Protein AF-A0A2V2MYW8-F1 (afdb_monomer_lite)

Structure (mmCIF, N/CA/C/O backbone):
data_AF-A0A2V2MYW8-F1
#
_entry.id   AF-A0A2V2MYW8-F1
#
loop_
_atom_site.group_PDB
_atom_site.id
_atom_site.type_symbol
_atom_site.label_atom_id
_atom_site.label_alt_id
_atom_site.label_comp_id
_atom_site.label_asym_id
_atom_site.label_entity_id
_atom_site.label_seq_id
_atom_site.pdbx_P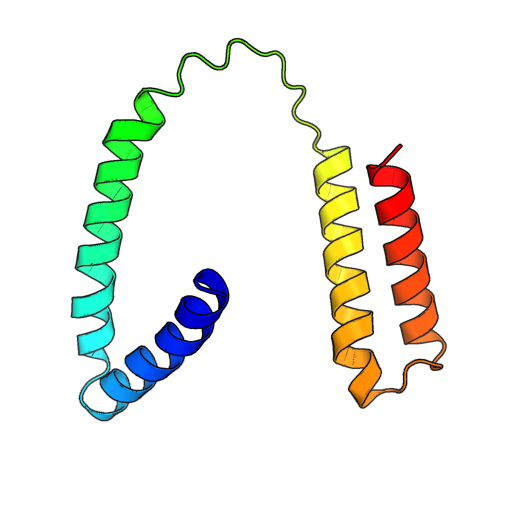DB_ins_code
_atom_site.Cartn_x
_atom_site.Cartn_y
_atom_site.Cartn_z
_atom_site.occupancy
_atom_site.B_iso_or_equiv
_atom_site.auth_seq_id
_atom_site.auth_comp_id
_atom_site.auth_asym_id
_atom_site.auth_atom_id
_atom_site.pdbx_PDB_model_num
ATOM 1 N N . MET A 1 1 ? -0.379 -17.561 0.140 1.00 52.47 1 MET A N 1
ATOM 2 C CA . MET A 1 1 ? 0.008 -17.917 -1.247 1.00 52.47 1 MET A CA 1
ATOM 3 C C . MET A 1 1 ? -1.030 -17.473 -2.286 1.00 52.47 1 MET A C 1
ATOM 5 O O . MET A 1 1 ? -0.636 -16.866 -3.269 1.00 52.47 1 MET A O 1
ATOM 9 N N . ILE A 1 2 ? -2.339 -17.670 -2.054 1.00 54.28 2 ILE A N 1
ATOM 10 C CA . ILE A 1 2 ? -3.408 -17.348 -3.029 1.00 54.28 2 ILE A CA 1
ATOM 11 C C . ILE A 1 2 ? -3.515 -15.840 -3.364 1.00 54.28 2 ILE A C 1
ATOM 13 O O . ILE A 1 2 ? -3.635 -15.495 -4.532 1.00 54.28 2 ILE A O 1
ATOM 17 N N . MET A 1 3 ? -3.385 -14.928 -2.389 1.00 52.38 3 MET A N 1
ATOM 18 C CA . MET A 1 3 ? -3.478 -13.474 -2.653 1.00 52.38 3 MET A CA 1
ATOM 19 C C . MET A 1 3 ? -2.306 -12.902 -3.473 1.00 52.38 3 MET A C 1
ATOM 21 O O . MET A 1 3 ? -2.498 -11.964 -4.241 1.00 52.38 3 MET A O 1
ATOM 25 N N . ALA A 1 4 ? -1.105 -13.478 -3.349 1.00 56.50 4 ALA A N 1
ATOM 26 C CA . ALA A 1 4 ? 0.061 -13.044 -4.124 1.00 56.50 4 ALA A CA 1
ATOM 27 C C . ALA A 1 4 ? -0.067 -13.427 -5.608 1.00 56.50 4 ALA A C 1
ATOM 29 O O . ALA A 1 4 ? 0.340 -12.664 -6.481 1.00 56.50 4 ALA A O 1
ATOM 30 N N . GLY A 1 5 ? -0.693 -14.576 -5.897 1.00 59.56 5 GLY A N 1
ATOM 31 C CA . GLY A 1 5 ? -0.961 -15.016 -7.267 1.00 59.56 5 GLY A CA 1
ATOM 32 C C . GLY A 1 5 ? -1.833 -14.022 -8.034 1.00 59.56 5 GLY A C 1
ATOM 33 O O . GLY A 1 5 ? -1.510 -13.672 -9.164 1.00 59.56 5 GLY A O 1
ATOM 34 N N . THR A 1 6 ? -2.883 -13.489 -7.404 1.00 68.06 6 THR A N 1
ATOM 35 C CA . THR A 1 6 ? -3.777 -12.500 -8.029 1.00 68.06 6 THR A CA 1
ATOM 36 C C . THR A 1 6 ? -3.055 -11.197 -8.390 1.00 68.06 6 THR A C 1
ATOM 38 O O . THR A 1 6 ? -3.300 -10.642 -9.460 1.00 68.06 6 THR A O 1
ATOM 41 N N . PHE A 1 7 ? -2.127 -10.737 -7.541 1.00 70.50 7 PHE A N 1
ATOM 42 C CA . PHE A 1 7 ? -1.333 -9.523 -7.781 1.00 70.50 7 PHE A CA 1
ATOM 43 C C . PHE A 1 7 ? -0.397 -9.640 -8.989 1.00 70.50 7 PHE A C 1
ATOM 45 O O . PHE A 1 7 ? -0.172 -8.655 -9.685 1.00 70.50 7 PHE A O 1
ATOM 52 N N . VAL A 1 8 ? 0.125 -10.839 -9.255 1.00 77.62 8 VAL A N 1
ATOM 53 C CA . VAL A 1 8 ? 1.008 -11.101 -10.402 1.00 77.62 8 VAL A CA 1
ATOM 54 C C . VAL A 1 8 ? 0.200 -11.394 -11.670 1.00 77.62 8 VAL A C 1
ATOM 56 O O . VAL A 1 8 ? 0.565 -10.951 -12.756 1.00 77.62 8 VAL A O 1
ATOM 59 N N . LEU A 1 9 ? -0.931 -12.094 -11.545 1.00 79.12 9 LEU A N 1
ATOM 60 C CA . LEU A 1 9 ? -1.778 -12.467 -12.681 1.00 79.12 9 LEU A CA 1
ATOM 61 C C . LEU A 1 9 ? -2.462 -11.264 -13.340 1.00 79.12 9 LEU A C 1
ATOM 63 O O . LEU A 1 9 ? -2.584 -11.241 -14.563 1.00 79.12 9 LEU A O 1
ATOM 67 N N . GLY A 1 10 ? -2.877 -10.259 -12.563 1.00 80.38 10 GLY A N 1
ATOM 68 C CA . GLY A 1 10 ? -3.554 -9.067 -13.087 1.00 80.38 10 GLY A CA 1
ATOM 69 C C . GLY A 1 10 ? -2.753 -8.338 -14.179 1.00 80.38 10 GLY A C 1
ATOM 70 O O . GLY A 1 10 ? -3.251 -8.214 -15.299 1.00 80.38 10 GLY A O 1
ATOM 71 N N . PRO A 1 11 ? -1.507 -7.902 -13.905 1.00 83.31 11 PRO A N 1
ATOM 72 C CA . PRO A 1 11 ? -0.654 -7.245 -14.896 1.00 83.31 11 PRO A CA 1
ATOM 73 C C . PRO A 1 11 ? -0.312 -8.124 -16.102 1.00 83.31 11 PRO A C 1
ATOM 75 O O . PRO A 1 11 ? -0.267 -7.619 -17.219 1.00 83.31 11 PRO A O 1
ATOM 78 N N . ILE A 1 12 ? -0.107 -9.431 -15.904 1.00 86.06 12 ILE A N 1
ATOM 79 C CA . ILE A 1 12 ? 0.214 -10.359 -17.001 1.00 86.06 12 ILE A CA 1
ATOM 80 C C . ILE A 1 12 ? -0.971 -10.478 -17.965 1.00 86.06 12 ILE A C 1
ATOM 82 O O . ILE A 1 12 ? -0.806 -10.324 -19.175 1.00 86.06 12 ILE A O 1
ATOM 86 N N . ILE A 1 13 ? -2.175 -10.701 -17.431 1.00 84.81 13 ILE A N 1
ATOM 87 C CA . ILE A 1 13 ? -3.401 -10.824 -18.229 1.00 84.81 13 ILE A CA 1
ATOM 88 C C . ILE A 1 13 ? -3.730 -9.488 -18.906 1.00 84.81 13 ILE A C 1
ATOM 90 O O . ILE A 1 13 ? -3.977 -9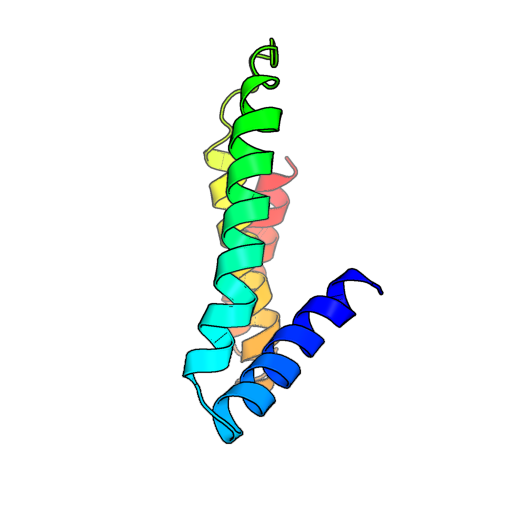.455 -20.111 1.00 84.81 13 ILE A O 1
ATOM 94 N N . GLY A 1 14 ? -3.674 -8.377 -18.164 1.00 82.81 14 GLY A N 1
ATOM 95 C CA . GLY A 1 14 ? -3.940 -7.041 -18.703 1.00 82.81 14 GLY A CA 1
ATOM 96 C C . GLY A 1 14 ? -2.920 -6.593 -19.754 1.00 82.81 14 GLY A C 1
ATOM 97 O O . GLY A 1 14 ? -3.287 -5.943 -20.736 1.00 82.81 14 GLY A O 1
ATOM 98 N N . GLY A 1 15 ? -1.650 -6.968 -19.583 1.00 85.19 15 GLY A N 1
ATOM 99 C CA . GLY A 1 15 ? -0.585 -6.725 -20.553 1.00 85.19 15 GLY A CA 1
ATOM 100 C C . GLY A 1 15 ? -0.804 -7.510 -21.845 1.00 85.19 15 GLY A C 1
ATOM 101 O O . GLY A 1 15 ? -0.765 -6.926 -22.925 1.00 85.19 15 GLY A O 1
ATOM 102 N N . PHE A 1 16 ? -1.130 -8.802 -21.740 1.00 86.56 16 PHE A N 1
ATOM 103 C CA . PHE A 1 16 ? -1.442 -9.642 -22.900 1.00 86.56 16 PHE A CA 1
ATOM 104 C C . PHE A 1 16 ? -2.658 -9.131 -23.690 1.00 86.56 16 PHE A C 1
ATOM 106 O O . PHE A 1 16 ? -2.602 -9.031 -24.912 1.00 86.56 16 PHE A O 1
ATOM 113 N N . LEU A 1 17 ? -3.736 -8.744 -23.001 1.00 85.69 17 LEU A N 1
ATOM 114 C CA . LEU A 1 17 ? -4.941 -8.192 -23.632 1.00 85.69 17 LEU A CA 1
ATOM 115 C C . LEU A 1 17 ? -4.653 -6.891 -24.392 1.00 85.69 17 LEU A C 1
ATOM 117 O O . LEU A 1 17 ? -5.185 -6.692 -25.480 1.00 85.69 17 LEU A O 1
ATOM 121 N N . THR A 1 18 ? -3.766 -6.044 -23.863 1.00 89.62 18 THR A N 1
ATOM 122 C CA . THR A 1 18 ? -3.374 -4.777 -24.502 1.00 89.62 18 THR A CA 1
ATOM 123 C C . THR A 1 18 ? -2.604 -4.986 -25.808 1.00 89.62 18 THR A C 1
ATOM 125 O O . THR A 1 18 ? -2.725 -4.161 -26.711 1.00 89.62 18 THR A O 1
ATOM 128 N N . LEU A 1 19 ? -1.852 -6.088 -25.940 1.00 89.50 19 LEU A N 1
ATOM 129 C CA . LEU A 1 19 ? -1.152 -6.437 -27.185 1.00 89.50 19 LEU A CA 1
ATOM 130 C C . LEU A 1 19 ? -2.116 -6.805 -28.321 1.00 89.50 19 LEU A C 1
ATOM 132 O O . LEU A 1 19 ? -1.763 -6.648 -29.486 1.00 89.50 19 LEU A O 1
ATOM 136 N N . VAL A 1 20 ? -3.309 -7.303 -27.984 1.00 88.56 20 VAL A N 1
ATOM 137 C CA . VAL A 1 20 ? -4.352 -7.648 -28.959 1.00 88.56 20 VAL A CA 1
ATOM 138 C C . VAL A 1 20 ? -5.227 -6.429 -29.243 1.00 88.56 20 VAL A C 1
ATOM 140 O O . VAL A 1 20 ? -5.298 -5.969 -30.377 1.00 88.56 20 VAL A O 1
ATOM 143 N N . ASP A 1 21 ? -5.879 -5.896 -28.210 1.00 87.31 21 ASP A N 1
ATOM 144 C CA . ASP A 1 21 ? -6.646 -4.651 -28.254 1.00 87.31 21 ASP A CA 1
ATOM 145 C C . ASP A 1 21 ? -6.873 -4.165 -26.814 1.00 87.31 21 ASP A C 1
ATOM 147 O O . ASP A 1 21 ? -7.500 -4.841 -25.993 1.00 87.31 21 ASP A O 1
ATOM 151 N N . TRP A 1 22 ? -6.404 -2.957 -26.501 1.00 88.19 22 TRP A N 1
ATOM 152 C CA . TRP A 1 22 ? -6.550 -2.340 -25.179 1.00 88.19 22 TRP A CA 1
ATOM 153 C C . TRP A 1 22 ? -8.010 -2.239 -24.709 1.00 88.19 22 TRP A C 1
ATOM 155 O O . TRP A 1 22 ? -8.273 -2.227 -23.503 1.00 88.19 22 TRP A O 1
ATOM 165 N N . ARG A 1 23 ? -8.981 -2.211 -25.633 1.00 90.88 23 ARG A N 1
ATOM 166 C CA . ARG A 1 23 ? -10.416 -2.185 -25.309 1.00 90.88 23 ARG A CA 1
ATOM 167 C C . ARG A 1 23 ? -10.870 -3.442 -24.569 1.00 90.88 23 ARG A C 1
ATOM 169 O O . ARG A 1 23 ? -11.802 -3.367 -23.767 1.00 90.88 23 ARG A O 1
ATOM 176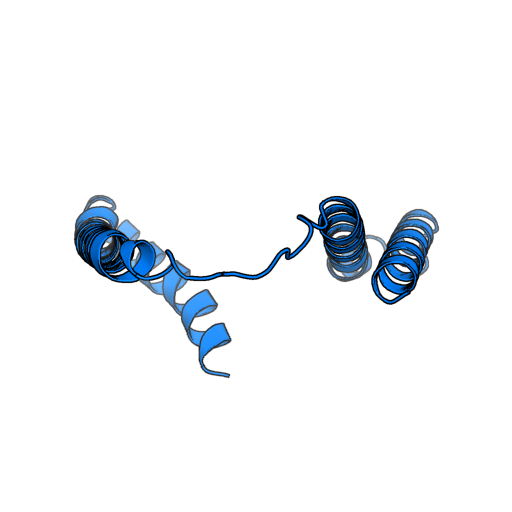 N N . LEU A 1 24 ? -10.202 -4.579 -24.771 1.00 89.50 24 LEU A N 1
ATOM 177 C CA . LEU A 1 24 ? -10.532 -5.842 -24.104 1.00 89.50 24 LEU A CA 1
ATOM 178 C C . LEU A 1 24 ? -10.359 -5.762 -22.583 1.00 89.50 24 LEU A C 1
ATOM 180 O O . LEU A 1 24 ? -11.108 -6.410 -21.850 1.00 89.50 24 LEU A O 1
ATOM 184 N N . ASN A 1 25 ? -9.468 -4.894 -22.088 1.00 87.62 25 ASN A N 1
ATOM 185 C CA . ASN A 1 25 ? -9.358 -4.642 -20.651 1.00 87.62 25 ASN A CA 1
ATOM 186 C C . ASN A 1 25 ? -10.649 -4.062 -20.067 1.00 87.62 25 ASN A C 1
ATOM 188 O O . ASN A 1 25 ? -10.989 -4.386 -18.929 1.00 87.62 25 ASN A O 1
ATOM 192 N N . PHE A 1 26 ? -11.394 -3.246 -20.817 1.00 87.69 26 PHE A N 1
ATOM 193 C CA . PHE A 1 26 ? -12.684 -2.732 -20.356 1.00 87.69 26 PHE A CA 1
ATOM 194 C C . PHE A 1 26 ? -13.741 -3.830 -20.344 1.00 87.69 26 PHE A C 1
ATOM 196 O O . PHE A 1 26 ? -14.463 -3.959 -19.360 1.00 87.69 26 PHE A O 1
ATOM 203 N N . PHE A 1 27 ? -13.789 -4.674 -21.375 1.00 89.94 27 PHE A N 1
ATOM 204 C CA . PHE A 1 27 ? -14.718 -5.806 -21.403 1.00 89.94 27 PHE A CA 1
ATOM 205 C C . PHE A 1 27 ? -14.469 -6.813 -20.276 1.00 89.94 27 PHE A C 1
ATOM 207 O O . PHE A 1 27 ? -15.420 -7.431 -19.810 1.00 89.94 27 PHE A O 1
ATOM 214 N N . LEU A 1 28 ? -13.230 -6.942 -19.797 1.00 87.50 28 LEU A N 1
ATOM 215 C CA . LEU A 1 28 ? -12.911 -7.763 -18.631 1.00 87.50 28 LEU A CA 1
ATOM 216 C C . LEU A 1 28 ? -13.251 -7.056 -17.307 1.00 87.50 28 LEU A C 1
ATOM 218 O O . LEU A 1 28 ? -13.929 -7.628 -16.456 1.00 87.50 28 LEU A O 1
ATOM 222 N N . ASN A 1 29 ? -12.794 -5.814 -17.118 1.00 89.56 29 ASN A N 1
ATOM 223 C CA . ASN A 1 29 ? -12.913 -5.118 -15.833 1.00 89.56 29 ASN A CA 1
ATOM 224 C C . ASN A 1 29 ? -14.325 -4.589 -15.554 1.00 89.56 29 ASN A C 1
ATOM 226 O O . ASN A 1 29 ? -14.756 -4.599 -14.403 1.00 89.56 29 ASN A O 1
ATOM 230 N N . VAL A 1 30 ? -15.062 -4.137 -16.574 1.00 93.31 30 VAL A N 1
ATOM 231 C CA . VAL A 1 30 ? -16.389 -3.524 -16.389 1.00 93.31 30 VAL A CA 1
ATOM 232 C C . VAL A 1 30 ? -17.401 -4.513 -15.793 1.00 93.31 30 VAL A C 1
ATOM 234 O O . VAL A 1 30 ? -18.017 -4.160 -14.787 1.00 93.31 30 VAL A O 1
ATOM 237 N N . PRO A 1 31 ? -17.561 -5.754 -16.296 1.00 92.81 31 PRO A N 1
ATOM 238 C CA . PRO A 1 31 ? -18.461 -6.730 -15.678 1.00 92.81 31 PRO A CA 1
ATOM 239 C C . PRO A 1 31 ? -18.078 -7.060 -14.233 1.00 92.81 31 PRO A C 1
ATOM 241 O O . PRO A 1 31 ? -18.947 -7.121 -13.365 1.00 92.81 31 PRO A O 1
ATOM 244 N N . ILE A 1 32 ? -16.779 -7.217 -13.956 1.00 90.81 32 ILE A N 1
ATOM 245 C CA . ILE A 1 32 ? -16.268 -7.480 -12.603 1.00 90.81 32 ILE A CA 1
ATOM 246 C C . ILE A 1 32 ? -16.608 -6.307 -11.675 1.00 90.81 32 ILE A C 1
ATOM 248 O O . ILE A 1 32 ? -17.124 -6.517 -10.576 1.00 90.81 32 ILE A O 1
ATOM 252 N N . GLY A 1 33 ? -16.391 -5.073 -12.137 1.00 90.00 33 GLY A N 1
ATOM 253 C CA . GLY A 1 33 ? -16.732 -3.853 -11.411 1.00 90.00 33 GLY A CA 1
ATOM 254 C C . GLY A 1 33 ? -18.229 -3.729 -11.130 1.00 90.00 33 GLY A C 1
ATOM 255 O O . GLY A 1 33 ? -18.612 -3.380 -10.016 1.00 90.00 33 GLY A O 1
ATOM 256 N N . ILE A 1 34 ? -19.086 -4.083 -12.094 1.00 95.44 34 ILE A N 1
ATOM 257 C CA . ILE A 1 34 ? -20.547 -4.087 -11.918 1.00 95.44 34 ILE A CA 1
ATOM 258 C C . ILE A 1 34 ? -20.966 -5.115 -10.863 1.00 95.44 34 ILE A C 1
ATOM 260 O O . ILE A 1 34 ? -21.757 -4.790 -9.978 1.00 95.44 34 ILE A O 1
ATOM 264 N N . ILE A 1 35 ? -20.426 -6.337 -10.916 1.00 94.31 35 ILE A N 1
ATOM 265 C CA . ILE A 1 35 ? -20.724 -7.382 -9.925 1.00 94.31 35 ILE A CA 1
ATOM 266 C C . ILE A 1 35 ? -20.280 -6.927 -8.531 1.00 94.31 35 ILE A C 1
ATOM 268 O O . ILE A 1 35 ? -21.060 -7.023 -7.582 1.00 94.31 35 ILE A O 1
ATOM 272 N N . ALA A 1 36 ? -19.067 -6.383 -8.408 1.00 90.50 36 ALA A N 1
ATOM 273 C CA . ALA A 1 36 ? -18.545 -5.868 -7.148 1.00 90.50 36 ALA A CA 1
ATOM 274 C C . ALA A 1 36 ? -19.398 -4.710 -6.604 1.00 90.50 36 ALA A C 1
ATOM 276 O O . ALA A 1 36 ? -19.742 -4.714 -5.424 1.00 90.50 36 ALA A O 1
ATOM 277 N N . ALA A 1 37 ? -19.806 -3.762 -7.454 1.00 91.62 37 ALA A N 1
ATOM 278 C CA . ALA A 1 37 ? -20.674 -2.649 -7.072 1.00 91.62 37 ALA A CA 1
ATOM 279 C C . ALA A 1 37 ? -22.070 -3.126 -6.641 1.00 91.62 37 ALA A C 1
ATOM 281 O O . ALA A 1 37 ? -22.605 -2.656 -5.637 1.00 91.62 37 ALA A O 1
ATOM 282 N N . TYR A 1 38 ? -22.646 -4.100 -7.350 1.00 93.44 38 TYR A N 1
ATOM 283 C CA . TYR A 1 38 ? -23.925 -4.705 -6.985 1.00 93.44 38 TYR A CA 1
ATOM 284 C C . TYR A 1 38 ? -23.841 -5.438 -5.640 1.00 93.44 38 TYR A C 1
ATOM 286 O O . TYR A 1 38 ? -24.702 -5.257 -4.775 1.00 93.44 38 TYR A O 1
ATOM 294 N N . MET A 1 39 ? -22.786 -6.231 -5.431 1.00 89.19 39 MET A N 1
ATOM 295 C CA . MET A 1 39 ? -22.528 -6.889 -4.152 1.00 89.19 39 MET A CA 1
ATOM 296 C C . MET A 1 39 ? -22.333 -5.858 -3.040 1.00 89.19 39 MET A C 1
ATOM 298 O O . MET A 1 39 ? -22.978 -5.962 -2.001 1.00 89.19 39 MET A O 1
ATOM 302 N N . ALA A 1 40 ? -21.522 -4.825 -3.264 1.00 88.06 40 ALA A N 1
ATOM 303 C CA . ALA A 1 40 ? -21.327 -3.745 -2.308 1.00 88.06 40 ALA A CA 1
ATOM 304 C C . ALA A 1 40 ? -22.667 -3.096 -1.933 1.00 88.06 40 ALA A C 1
ATOM 306 O O . ALA A 1 40 ? -23.006 -3.010 -0.756 1.00 88.06 40 ALA A O 1
ATOM 307 N N . TRP A 1 41 ? -23.494 -2.742 -2.916 1.00 88.44 41 TRP A N 1
ATOM 308 C CA . TRP A 1 41 ? -24.805 -2.145 -2.671 1.00 88.44 41 TRP A CA 1
ATOM 309 C C . TRP A 1 41 ? -25.758 -3.066 -1.889 1.00 88.44 41 TRP A C 1
ATOM 311 O O . TRP A 1 41 ? -26.482 -2.603 -1.001 1.00 88.44 41 TRP A O 1
ATOM 321 N N . LYS A 1 42 ? -25.735 -4.373 -2.176 1.00 86.44 42 LYS A N 1
ATOM 322 C CA . LYS A 1 42 ? -26.582 -5.380 -1.519 1.00 86.44 42 LYS A CA 1
ATOM 323 C C . LYS A 1 42 ? -26.121 -5.717 -0.099 1.00 86.44 42 LYS A C 1
ATOM 325 O O . LYS A 1 42 ? -26.958 -5.883 0.788 1.00 86.44 42 LYS A O 1
ATOM 330 N N . TYR A 1 43 ? -24.813 -5.847 0.113 1.00 81.44 43 TYR A N 1
ATOM 331 C CA . TYR A 1 43 ? -24.235 -6.353 1.358 1.00 81.44 43 TYR A CA 1
ATOM 332 C C . TYR A 1 43 ? -23.788 -5.236 2.309 1.00 81.44 43 TYR A C 1
ATOM 334 O O . TYR A 1 43 ? -24.041 -5.370 3.505 1.00 81.44 43 TYR A O 1
ATOM 342 N N . LEU A 1 44 ? -23.244 -4.103 1.833 1.00 73.19 44 LEU A N 1
ATOM 343 C CA . LEU A 1 44 ? -22.897 -2.989 2.735 1.00 73.19 44 LEU A CA 1
ATOM 344 C C . LEU A 1 44 ? -24.131 -2.370 3.400 1.00 73.19 44 LEU A C 1
ATOM 346 O O . LEU A 1 44 ? -24.040 -1.934 4.542 1.00 73.19 44 LEU A O 1
ATOM 350 N N . ARG A 1 45 ? -25.311 -2.383 2.759 1.00 63.69 45 ARG A N 1
ATOM 351 C CA . ARG A 1 45 ? -26.551 -1.900 3.405 1.00 63.69 45 ARG A CA 1
ATOM 352 C C . ARG A 1 45 ? -26.968 -2.728 4.627 1.00 63.69 45 ARG A C 1
ATOM 354 O O . ARG A 1 45 ? -27.739 -2.220 5.436 1.00 63.69 45 ARG A O 1
ATOM 361 N N . LYS A 1 46 ? -26.468 -3.963 4.785 1.00 60.19 46 LYS A N 1
ATOM 362 C CA . LYS A 1 46 ? -26.680 -4.785 5.992 1.00 60.19 46 LYS A CA 1
ATOM 363 C C . LYS A 1 46 ? -25.717 -4.446 7.133 1.00 60.19 46 LYS A C 1
ATOM 365 O O . LYS A 1 46 ? -25.973 -4.846 8.261 1.00 60.19 46 LYS A O 1
ATOM 370 N N . ILE A 1 47 ? -24.678 -3.649 6.886 1.00 59.72 47 ILE A N 1
ATOM 371 C CA . ILE A 1 47 ? -23.723 -3.161 7.896 1.00 59.72 47 ILE A CA 1
ATOM 372 C C . ILE A 1 47 ? -24.319 -1.938 8.627 1.00 59.72 47 ILE A C 1
ATOM 374 O O . ILE A 1 47 ? -23.654 -0.942 8.880 1.00 59.72 47 ILE A O 1
ATOM 378 N N . LYS A 1 48 ? -25.623 -1.969 8.929 1.00 54.59 48 LYS A N 1
ATOM 379 C CA . LYS A 1 48 ? -26.303 -0.915 9.701 1.00 54.59 48 LYS A CA 1
ATOM 380 C C . LYS A 1 48 ? -26.335 -1.225 11.205 1.00 54.59 48 LYS A C 1
ATOM 382 O O . LYS A 1 48 ? -26.859 -0.434 11.978 1.00 54.59 48 LYS A O 1
ATOM 387 N N . GLU A 1 49 ? -25.749 -2.352 11.612 1.00 53.53 49 GLU A N 1
ATOM 388 C CA . GLU A 1 49 ? -25.700 -2.825 13.001 1.00 53.53 49 GLU A CA 1
ATOM 389 C C . GLU A 1 49 ? -24.278 -2.931 13.565 1.00 53.53 49 GLU A C 1
ATOM 391 O O . GLU A 1 49 ? -24.042 -3.695 14.496 1.00 53.53 49 GLU A O 1
ATOM 396 N N . PHE A 1 50 ? -23.325 -2.116 13.100 1.00 53.97 50 PHE A N 1
ATOM 397 C CA . PHE A 1 50 ? -22.196 -1.786 13.978 1.00 53.97 50 PHE A CA 1
ATOM 398 C C . PHE A 1 50 ? -22.693 -0.802 15.045 1.00 53.97 50 PHE A C 1
ATOM 400 O O . PHE A 1 50 ? -22.454 0.401 14.996 1.00 53.97 50 PHE A O 1
ATOM 407 N N . LYS A 1 51 ? -23.450 -1.337 16.012 1.00 50.25 51 LYS A N 1
ATOM 408 C CA . LYS A 1 51 ? -23.597 -0.760 17.351 1.00 50.25 51 LYS A CA 1
ATOM 409 C C . LYS A 1 51 ? -22.287 -1.009 18.092 1.00 50.25 51 LYS A C 1
ATOM 411 O O . LYS A 1 51 ? -22.193 -1.873 18.954 1.00 50.25 51 LYS A O 1
ATOM 416 N N . GLY A 1 52 ? -21.264 -0.281 17.695 1.00 50.41 52 GLY A N 1
ATOM 417 C CA . GLY A 1 52 ? -20.043 -0.136 18.453 1.00 50.41 52 GLY A CA 1
ATOM 418 C C . GLY A 1 52 ? -19.664 1.317 18.319 1.00 50.41 52 GLY A C 1
ATOM 419 O O . GLY A 1 52 ? -19.536 1.813 17.202 1.00 50.41 52 GLY A O 1
ATOM 420 N N . GLU A 1 53 ? -19.504 2.007 19.438 1.00 53.22 53 GLU A N 1
ATOM 421 C CA . GLU A 1 53 ? -18.655 3.190 19.491 1.00 53.22 53 GLU A CA 1
ATOM 422 C C . GLU A 1 53 ? -17.212 2.735 19.206 1.00 53.22 53 GLU A C 1
ATOM 424 O O . GLU A 1 53 ? -16.349 2.775 20.075 1.00 53.22 53 GLU A O 1
ATOM 429 N N . GLU A 1 54 ? -16.935 2.225 18.003 1.00 57.75 54 GLU A N 1
ATOM 430 C CA . GLU A 1 54 ? -15.568 2.213 17.514 1.00 57.75 54 GLU A CA 1
ATOM 431 C C . GLU A 1 54 ? -15.251 3.674 17.244 1.00 57.75 54 GLU A C 1
ATOM 433 O O . GLU A 1 54 ? -15.675 4.264 16.244 1.00 57.75 54 GLU A O 1
ATOM 438 N N . SER A 1 55 ? -14.575 4.287 18.215 1.00 60.09 55 SER A N 1
ATOM 439 C CA . SER A 1 55 ? -13.936 5.573 18.029 1.00 60.09 55 SER A CA 1
ATOM 440 C C . SER A 1 55 ? -13.180 5.500 16.711 1.00 60.09 55 SER A C 1
ATOM 442 O O . SER A 1 55 ? -12.388 4.592 16.462 1.00 60.09 55 SER A O 1
ATOM 444 N N . PHE A 1 56 ? -13.495 6.419 15.803 1.00 63.44 56 PHE A N 1
ATOM 445 C CA . PHE A 1 56 ? -12.781 6.517 14.546 1.00 63.44 56 PHE A CA 1
ATOM 446 C C . PHE A 1 56 ? -11.327 6.871 14.880 1.00 63.44 56 PHE A C 1
ATOM 448 O O . PHE A 1 56 ? -11.000 8.043 15.060 1.00 63.44 56 PHE A O 1
ATOM 455 N N . ASP A 1 57 ? -10.472 5.855 15.017 1.00 75.88 57 ASP A N 1
ATOM 456 C CA . ASP A 1 57 ? -9.081 6.029 15.421 1.00 75.88 57 ASP A CA 1
ATOM 457 C C . ASP A 1 57 ? -8.270 6.559 14.237 1.00 75.88 57 ASP A C 1
ATOM 459 O O . ASP A 1 57 ? -7.609 5.842 13.482 1.00 75.88 57 ASP A O 1
ATOM 463 N N . MET A 1 58 ? -8.425 7.859 14.005 1.00 82.38 58 MET A N 1
ATOM 464 C CA . MET A 1 58 ? -7.724 8.577 12.954 1.00 82.38 58 MET A CA 1
ATOM 465 C C . MET A 1 58 ? -6.230 8.667 13.258 1.00 82.38 58 MET A C 1
ATOM 467 O O . MET A 1 58 ? -5.423 8.656 12.332 1.00 82.38 58 MET A O 1
ATOM 471 N N . VAL A 1 59 ? -5.872 8.711 14.543 1.00 86.00 59 VAL A N 1
ATOM 472 C CA . VAL A 1 59 ? -4.486 8.784 15.005 1.00 86.00 59 VAL A CA 1
ATOM 473 C C . VAL A 1 59 ? -3.782 7.471 14.679 1.00 86.00 59 VAL A C 1
ATOM 475 O O . VAL A 1 59 ? -2.806 7.488 13.931 1.00 86.00 59 VAL A O 1
ATOM 478 N N . GLY A 1 60 ? -4.335 6.330 15.094 1.00 85.38 60 GLY A N 1
ATOM 479 C CA . GLY A 1 60 ? -3.789 5.014 14.774 1.00 85.38 60 GLY A CA 1
ATOM 480 C C . GLY A 1 60 ? -3.663 4.769 13.267 1.00 85.38 60 GLY A C 1
ATOM 481 O O . GLY A 1 60 ? -2.623 4.304 12.803 1.00 85.38 60 GLY A O 1
ATOM 482 N N . LYS A 1 61 ? -4.654 5.184 12.462 1.00 87.25 61 LYS A N 1
ATOM 483 C CA . LYS A 1 61 ? -4.575 5.098 10.987 1.00 87.25 61 LYS A CA 1
ATOM 484 C C . LYS A 1 61 ? -3.407 5.896 10.410 1.00 87.25 61 LYS A C 1
ATOM 486 O O . LYS A 1 61 ? -2.731 5.406 9.507 1.00 87.25 61 LYS A O 1
ATOM 491 N N . ILE A 1 62 ? -3.175 7.111 10.908 1.00 90.50 62 ILE A N 1
ATOM 492 C CA . ILE A 1 62 ? -2.070 7.962 10.454 1.00 90.50 62 ILE A CA 1
ATOM 493 C C . ILE A 1 62 ? -0.728 7.356 10.872 1.00 90.50 62 ILE A C 1
ATOM 495 O O . ILE A 1 62 ? 0.162 7.246 10.030 1.00 90.50 62 ILE A O 1
ATOM 499 N N . LEU A 1 63 ? -0.583 6.909 12.125 1.00 89.69 63 LEU A N 1
ATOM 500 C CA . LEU A 1 63 ? 0.650 6.262 12.585 1.00 89.69 63 LEU A CA 1
ATOM 501 C C . LEU A 1 63 ? 0.956 4.994 11.784 1.00 89.69 63 LEU A C 1
ATOM 503 O O . LEU A 1 63 ? 2.094 4.799 11.356 1.00 89.69 63 LEU A O 1
ATOM 507 N N . PHE A 1 64 ? -0.060 4.171 11.519 1.00 90.12 64 PHE A N 1
ATOM 508 C CA . PHE A 1 64 ? 0.087 2.981 10.691 1.00 90.12 64 PHE A CA 1
ATOM 509 C C . PHE A 1 64 ? 0.486 3.333 9.253 1.00 90.12 64 PHE A C 1
ATOM 511 O O . PHE A 1 64 ? 1.398 2.718 8.704 1.00 90.12 64 PHE A O 1
ATOM 518 N N . ALA A 1 65 ? -0.142 4.346 8.647 1.00 91.44 65 ALA A N 1
ATOM 519 C CA . ALA A 1 65 ? 0.211 4.802 7.305 1.00 91.44 65 ALA A CA 1
ATOM 520 C C . ALA A 1 65 ? 1.667 5.292 7.235 1.00 91.44 65 ALA A C 1
ATOM 522 O O . ALA A 1 65 ? 2.398 4.911 6.320 1.00 91.44 65 ALA A O 1
ATOM 523 N N . ILE A 1 66 ? 2.112 6.080 8.220 1.00 92.12 66 ILE A N 1
ATOM 524 C CA . ILE A 1 66 ? 3.497 6.565 8.308 1.00 92.12 66 ILE A CA 1
ATOM 525 C C . ILE A 1 66 ? 4.466 5.389 8.465 1.00 92.12 66 ILE A C 1
ATOM 527 O O . ILE A 1 66 ? 5.446 5.308 7.720 1.00 92.12 66 ILE A O 1
ATOM 531 N N . ALA A 1 67 ? 4.184 4.457 9.380 1.00 90.88 67 ALA A N 1
ATOM 532 C CA . ALA A 1 67 ? 4.998 3.261 9.578 1.00 90.88 67 ALA A CA 1
ATOM 533 C C . ALA A 1 67 ? 5.105 2.425 8.295 1.00 90.88 67 ALA A C 1
ATOM 535 O O . ALA A 1 67 ? 6.196 2.022 7.895 1.00 90.88 67 ALA A O 1
ATOM 536 N N . PHE A 1 68 ? 3.981 2.212 7.611 1.00 92.88 68 PHE A N 1
ATOM 537 C CA . PHE A 1 68 ? 3.926 1.430 6.383 1.00 92.88 68 PHE A CA 1
ATOM 538 C C . PHE A 1 68 ? 4.741 2.065 5.249 1.00 92.88 68 PHE A C 1
ATOM 540 O O . PHE A 1 68 ? 5.538 1.379 4.604 1.00 92.88 68 PHE A O 1
ATOM 547 N N . ILE A 1 69 ? 4.587 3.374 5.023 1.00 92.38 69 ILE A N 1
ATOM 548 C CA . ILE A 1 69 ? 5.315 4.104 3.973 1.00 92.38 69 ILE A CA 1
ATOM 549 C C . ILE A 1 69 ? 6.820 4.060 4.241 1.00 92.38 69 ILE A C 1
ATOM 551 O O . ILE A 1 69 ? 7.599 3.692 3.365 1.00 92.38 69 ILE A O 1
ATOM 555 N N . THR A 1 70 ? 7.235 4.400 5.458 1.00 91.56 70 THR A N 1
ATOM 556 C CA . THR A 1 70 ? 8.655 4.495 5.817 1.00 91.56 70 THR A CA 1
ATOM 557 C C . THR A 1 70 ? 9.358 3.135 5.800 1.00 91.56 70 THR A C 1
ATOM 559 O O . THR A 1 70 ? 10.442 3.014 5.229 1.00 91.56 70 THR A O 1
ATOM 562 N N . LEU A 1 71 ? 8.726 2.073 6.307 1.00 90.38 71 LEU A N 1
ATOM 563 C CA . LEU A 1 71 ? 9.278 0.716 6.213 1.00 90.38 71 LEU A CA 1
ATOM 564 C C . LEU A 1 71 ? 9.334 0.208 4.765 1.00 90.38 71 LEU A C 1
ATOM 566 O O . LEU A 1 71 ? 10.300 -0.454 4.385 1.00 90.38 71 LEU A O 1
AT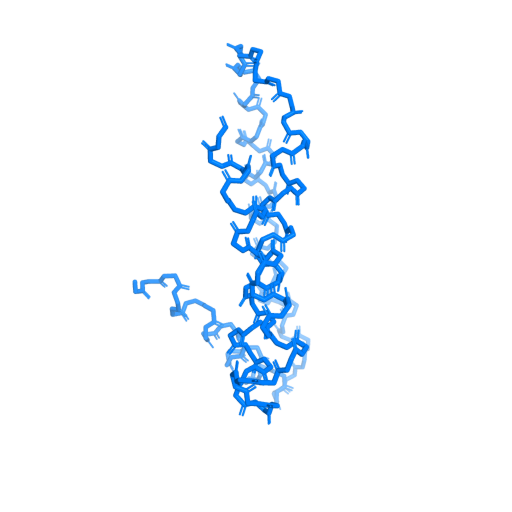OM 570 N N . THR A 1 72 ? 8.350 0.561 3.932 1.00 90.62 72 THR A N 1
ATOM 571 C CA . THR A 1 72 ? 8.375 0.236 2.496 1.00 90.62 72 THR A CA 1
ATOM 572 C C . THR A 1 72 ? 9.513 0.965 1.782 1.00 90.62 72 THR A C 1
ATOM 574 O O . THR A 1 72 ? 10.190 0.365 0.947 1.00 90.62 72 THR A O 1
ATOM 577 N N . ILE A 1 73 ? 9.778 2.230 2.121 1.00 89.38 73 ILE A N 1
ATOM 578 C CA . ILE A 1 73 ? 10.916 2.988 1.579 1.00 89.38 73 ILE A CA 1
ATOM 579 C C . ILE A 1 73 ? 12.236 2.356 2.024 1.00 89.38 73 ILE A C 1
ATOM 581 O O . ILE A 1 73 ? 13.096 2.126 1.180 1.00 89.38 73 ILE A O 1
ATOM 585 N N . TYR A 1 74 ? 12.383 1.995 3.302 1.00 90.06 74 TYR A N 1
ATOM 586 C CA . TYR A 1 74 ? 13.569 1.277 3.781 1.00 90.06 74 TYR A CA 1
ATOM 587 C C . TYR A 1 74 ? 13.800 -0.020 2.993 1.00 90.06 74 TYR A C 1
ATOM 589 O O . TYR A 1 74 ? 14.905 -0.271 2.516 1.00 90.06 74 TYR A O 1
ATOM 597 N N . GLY A 1 75 ? 12.743 -0.816 2.807 1.00 86.56 75 GLY A N 1
ATOM 598 C CA . GLY A 1 75 ? 12.808 -2.081 2.082 1.00 86.56 75 GLY A CA 1
ATOM 599 C C . GLY A 1 75 ? 13.060 -1.930 0.583 1.00 86.56 75 GLY A C 1
ATOM 600 O O . GLY A 1 75 ? 13.719 -2.780 0.008 1.00 86.56 75 GLY A O 1
ATOM 601 N N . SER A 1 76 ? 12.564 -0.874 -0.063 1.00 88.56 76 SER A N 1
ATOM 602 C CA . SER A 1 76 ? 12.709 -0.674 -1.514 1.00 88.56 76 SER A CA 1
ATOM 603 C C . SER A 1 76 ? 13.954 0.139 -1.877 1.00 88.56 76 SER A C 1
ATOM 605 O O . SER A 1 76 ? 14.794 -0.329 -2.645 1.00 88.56 76 SER A O 1
ATOM 607 N N . ALA A 1 77 ? 14.120 1.327 -1.292 1.00 86.25 77 ALA A N 1
ATOM 608 C CA . ALA A 1 77 ? 15.264 2.203 -1.533 1.00 86.25 77 ALA A CA 1
ATOM 609 C C . ALA A 1 77 ? 16.552 1.680 -0.878 1.00 86.25 77 ALA A C 1
ATOM 611 O O . ALA A 1 77 ? 17.640 1.987 -1.362 1.00 86.25 77 ALA A O 1
ATOM 612 N N . GLY A 1 78 ? 16.450 0.839 0.160 1.00 83.69 78 GLY A N 1
ATOM 613 C CA . GLY A 1 78 ? 17.589 0.154 0.782 1.00 83.69 78 GLY A CA 1
ATOM 614 C C . GLY A 1 78 ? 18.428 -0.668 -0.194 1.00 83.69 78 GLY A C 1
ATOM 615 O O . GLY A 1 78 ? 19.653 -0.695 -0.077 1.00 83.69 78 GLY A O 1
ATOM 616 N N . PHE A 1 79 ? 17.791 -1.262 -1.209 1.00 83.69 79 PHE A N 1
ATOM 617 C CA . PHE A 1 79 ? 18.488 -2.002 -2.264 1.00 83.69 79 PHE A CA 1
ATOM 618 C C . PHE A 1 79 ? 19.262 -1.105 -3.236 1.00 83.69 79 PHE A C 1
ATOM 620 O O . PHE A 1 79 ? 20.204 -1.578 -3.865 1.00 83.69 79 PHE A O 1
ATOM 627 N N . ILE A 1 80 ? 18.873 0.166 -3.372 1.00 84.44 80 ILE A N 1
ATOM 628 C CA . ILE A 1 80 ? 19.466 1.107 -4.331 1.00 84.44 80 ILE A CA 1
ATOM 629 C C . ILE A 1 80 ? 20.543 1.951 -3.644 1.00 84.44 80 ILE A C 1
ATOM 631 O O . ILE A 1 80 ? 21.682 1.989 -4.099 1.00 84.44 80 ILE A O 1
ATOM 635 N N . SER A 1 81 ? 20.193 2.604 -2.534 1.00 80.00 81 SER A N 1
ATOM 636 C CA . SER A 1 81 ? 21.066 3.563 -1.843 1.00 80.00 81 SER A CA 1
ATOM 637 C C . SER A 1 81 ? 21.850 2.943 -0.680 1.00 80.00 81 SER A C 1
ATOM 639 O O . SER A 1 81 ? 22.637 3.636 -0.041 1.00 80.00 81 SER A O 1
ATOM 641 N N . GLY A 1 82 ? 21.666 1.648 -0.401 1.00 82.75 82 GLY A N 1
ATOM 642 C CA . GLY A 1 82 ? 22.366 0.904 0.647 1.00 82.75 82 GLY A CA 1
ATOM 643 C C . GLY A 1 82 ? 21.736 1.062 2.033 1.00 82.75 82 GLY A C 1
ATOM 644 O O . GLY A 1 82 ? 21.510 2.167 2.516 1.00 82.75 82 GLY A O 1
ATOM 645 N N . PHE A 1 83 ? 21.504 -0.059 2.719 1.00 81.38 83 PHE A N 1
ATOM 646 C CA . PHE A 1 83 ? 20.809 -0.102 4.015 1.00 81.38 83 PHE A CA 1
ATOM 647 C C . PHE A 1 83 ? 21.445 0.740 5.131 1.00 81.38 83 PHE A C 1
ATOM 649 O O . PHE A 1 83 ? 20.748 1.123 6.066 1.00 81.38 83 PHE A O 1
ATOM 656 N N . PHE A 1 84 ? 22.747 1.022 5.039 1.00 84.88 84 PHE A N 1
ATOM 657 C CA . PHE A 1 84 ? 23.501 1.791 6.035 1.00 84.88 84 PHE A CA 1
ATOM 658 C C . PHE A 1 84 ? 23.594 3.289 5.726 1.00 84.88 84 PHE A C 1
ATOM 660 O O . PHE A 1 84 ? 24.235 4.028 6.472 1.00 84.88 84 PHE A O 1
ATOM 667 N N . SER A 1 85 ? 22.964 3.756 4.649 1.00 85.94 85 SER A N 1
ATOM 668 C CA . SER A 1 85 ? 22.926 5.183 4.346 1.00 85.94 85 SER A CA 1
ATOM 669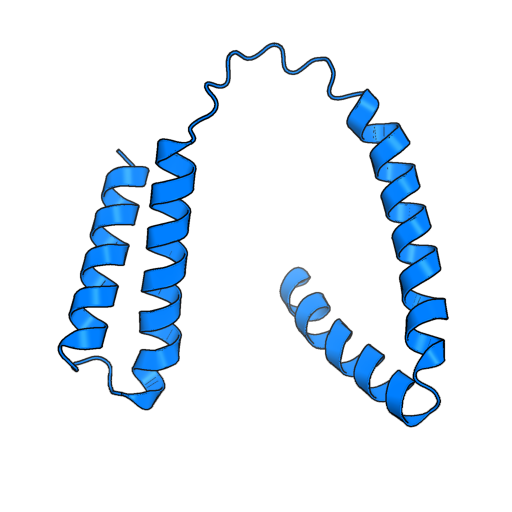 C C . SER A 1 85 ? 22.110 5.941 5.404 1.00 85.94 85 SER A C 1
ATOM 671 O O . SER A 1 85 ? 21.032 5.471 5.786 1.00 85.94 85 SER A O 1
ATOM 673 N N . PRO A 1 86 ? 22.574 7.120 5.869 1.00 87.06 86 PRO A N 1
ATOM 674 C CA . PRO A 1 86 ? 21.920 7.874 6.944 1.00 87.06 86 PRO A CA 1
ATOM 675 C C . PRO A 1 86 ? 20.435 8.147 6.685 1.00 87.06 86 PRO A C 1
ATOM 677 O O . PRO A 1 86 ? 19.611 8.011 7.584 1.00 87.06 86 PRO A O 1
ATOM 680 N N . GLU A 1 87 ? 20.076 8.463 5.440 1.00 86.38 87 GLU A N 1
ATOM 681 C CA . GLU A 1 87 ? 18.696 8.744 5.024 1.00 86.38 87 GLU A CA 1
ATOM 682 C C . GLU A 1 87 ? 17.769 7.528 5.199 1.00 86.38 87 GLU A C 1
ATOM 684 O O . GLU A 1 87 ? 16.640 7.641 5.688 1.00 86.38 87 GLU A O 1
ATOM 689 N N . ILE A 1 88 ? 18.263 6.338 4.852 1.00 88.44 88 ILE A N 1
ATOM 690 C CA . ILE A 1 88 ? 17.509 5.085 4.948 1.00 88.44 88 ILE A CA 1
ATOM 691 C C . ILE A 1 88 ? 17.351 4.676 6.415 1.00 88.44 88 ILE A C 1
ATOM 693 O O . ILE A 1 88 ? 16.265 4.262 6.823 1.00 88.44 88 ILE A O 1
ATOM 697 N N . LEU A 1 89 ? 18.391 4.867 7.231 1.00 89.56 89 LEU A N 1
ATOM 698 C CA . LEU A 1 89 ? 18.335 4.606 8.669 1.00 89.56 89 LEU A CA 1
ATOM 699 C C . LEU A 1 89 ? 17.336 5.521 9.389 1.00 89.56 89 LEU A C 1
ATOM 701 O O . LEU A 1 89 ? 16.576 5.051 10.234 1.00 89.56 89 LEU A O 1
ATOM 705 N N . VAL A 1 90 ? 17.296 6.812 9.040 1.00 90.25 90 VAL A N 1
ATOM 706 C CA . VAL A 1 90 ? 16.301 7.757 9.581 1.00 90.25 90 VAL A CA 1
ATOM 707 C C . VAL A 1 90 ? 14.890 7.298 9.226 1.00 90.25 90 VAL A C 1
ATOM 709 O O . VAL A 1 90 ? 14.019 7.245 10.093 1.00 90.25 90 VAL A O 1
ATOM 712 N N . THR A 1 91 ? 14.679 6.899 7.973 1.00 88.25 91 THR A N 1
ATOM 713 C CA . THR A 1 91 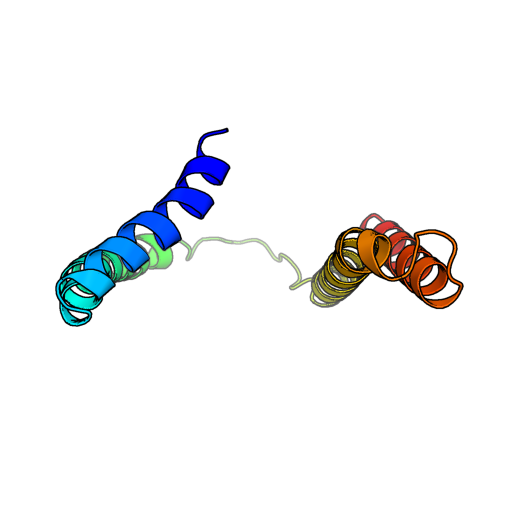? 13.382 6.396 7.511 1.00 88.25 91 THR A CA 1
ATOM 714 C C . THR A 1 91 ? 12.970 5.131 8.273 1.00 88.25 91 THR A C 1
ATOM 716 O O . THR A 1 91 ? 11.833 5.029 8.733 1.00 88.25 91 THR A O 1
ATOM 719 N N . PHE A 1 92 ? 13.901 4.202 8.505 1.00 90.50 92 PHE A N 1
ATOM 720 C CA . PHE A 1 92 ? 13.662 3.017 9.332 1.00 90.50 92 PHE A CA 1
ATOM 721 C C . PHE A 1 92 ? 13.261 3.375 10.766 1.00 90.50 92 PHE A C 1
ATOM 723 O O . PHE A 1 92 ? 12.267 2.859 11.275 1.00 90.50 92 PHE A O 1
ATOM 730 N N . MET A 1 93 ? 13.994 4.292 11.402 1.00 91.94 93 MET A N 1
ATOM 731 C CA . MET A 1 93 ? 13.718 4.727 12.772 1.00 91.94 93 MET A CA 1
ATOM 732 C C . MET A 1 93 ? 12.337 5.373 12.903 1.00 91.94 93 MET A C 1
ATOM 734 O O . MET A 1 93 ? 11.599 5.039 13.829 1.00 91.94 93 MET A O 1
ATOM 738 N N . ILE A 1 94 ? 11.951 6.244 11.963 1.00 91.25 94 ILE A N 1
ATOM 739 C CA . ILE A 1 94 ? 10.608 6.849 11.936 1.00 91.25 94 ILE A CA 1
ATOM 740 C C . ILE A 1 94 ? 9.534 5.762 11.824 1.00 91.25 94 ILE A C 1
ATOM 742 O O . ILE A 1 94 ? 8.522 5.824 12.528 1.00 91.25 94 ILE A O 1
ATOM 746 N N . GLY A 1 95 ? 9.765 4.748 10.988 1.00 89.81 95 GLY A N 1
ATOM 747 C CA . GLY A 1 95 ? 8.841 3.631 10.828 1.00 89.81 95 GLY A CA 1
ATOM 748 C C . GLY A 1 95 ? 8.674 2.804 12.095 1.00 89.81 95 GLY A C 1
ATOM 749 O O . GLY A 1 95 ? 7.547 2.562 12.523 1.00 89.81 95 GLY A O 1
ATOM 750 N N . VAL A 1 96 ? 9.781 2.437 12.743 1.00 91.94 96 VAL A N 1
ATOM 751 C CA . VAL A 1 96 ? 9.767 1.669 13.997 1.00 91.94 96 VAL A CA 1
ATOM 752 C C . VAL A 1 96 ? 9.093 2.453 15.126 1.00 91.94 96 VAL A C 1
ATOM 754 O O . VAL A 1 96 ? 8.264 1.891 15.838 1.00 91.94 96 VAL A O 1
ATOM 757 N N . VAL A 1 97 ? 9.389 3.748 15.273 1.00 92.19 97 VAL A N 1
ATOM 758 C CA . VAL A 1 97 ? 8.771 4.600 16.305 1.00 92.19 97 VAL A CA 1
ATOM 759 C C . VAL A 1 97 ? 7.269 4.749 16.070 1.00 92.19 97 VAL A C 1
ATOM 761 O O . VAL A 1 97 ? 6.489 4.598 17.007 1.00 92.19 97 VAL A O 1
ATOM 764 N N . SER A 1 98 ? 6.853 4.992 14.825 1.00 88.50 98 SER A N 1
ATOM 765 C CA . SER A 1 98 ? 5.432 5.122 14.475 1.00 88.50 98 SER A CA 1
ATOM 766 C C . SER A 1 98 ? 4.676 3.810 14.697 1.00 88.50 98 SER A C 1
ATOM 768 O O . SER A 1 98 ? 3.544 3.821 15.169 1.00 88.50 98 SER A O 1
ATOM 770 N N . LEU A 1 99 ? 5.312 2.669 14.423 1.00 88.88 99 LEU A N 1
ATOM 771 C CA . LEU A 1 99 ? 4.728 1.350 14.654 1.00 88.88 99 LEU A CA 1
ATOM 772 C C . LEU A 1 99 ? 4.636 1.022 16.152 1.00 88.88 99 LEU A C 1
ATOM 774 O O . LEU A 1 99 ? 3.610 0.528 16.610 1.00 88.88 99 LEU A O 1
ATOM 778 N N . ALA A 1 100 ? 5.664 1.353 16.937 1.00 89.38 100 ALA A N 1
ATOM 779 C CA . ALA A 1 100 ? 5.640 1.191 18.389 1.00 89.38 100 ALA A CA 1
ATOM 780 C C . ALA A 1 100 ? 4.568 2.074 19.051 1.00 89.38 100 ALA A C 1
ATOM 782 O O . ALA A 1 100 ? 3.885 1.628 19.968 1.00 89.38 100 ALA A O 1
ATOM 783 N N . ALA A 1 101 ? 4.398 3.306 18.566 1.00 87.94 101 ALA A N 1
ATOM 784 C CA . ALA A 1 101 ? 3.362 4.217 19.038 1.00 87.94 101 ALA A CA 1
ATOM 785 C C . ALA A 1 101 ? 1.949 3.839 18.556 1.00 87.94 101 ALA A C 1
ATOM 787 O O . ALA A 1 101 ? 0.988 4.241 19.193 1.00 87.94 101 ALA A O 1
ATOM 788 N N . PHE A 1 102 ? 1.814 3.057 17.479 1.00 85.00 102 PHE A N 1
ATOM 789 C CA . PHE A 1 102 ? 0.538 2.472 17.051 1.00 85.00 102 PHE A CA 1
ATOM 790 C C . PHE A 1 102 ? 0.115 1.267 17.907 1.00 85.00 102 PHE A C 1
ATOM 792 O O . PHE A 1 102 ? -1.072 1.043 18.109 1.00 85.00 102 PHE A O 1
ATOM 799 N N . ILE A 1 103 ? 1.077 0.465 18.380 1.00 83.62 103 ILE A N 1
ATOM 800 C CA . ILE A 1 103 ? 0.802 -0.725 19.210 1.00 83.62 103 ILE A CA 1
ATOM 801 C C . ILE A 1 103 ? 0.424 -0.344 20.650 1.00 83.62 103 ILE A C 1
ATOM 803 O O . ILE A 1 103 ? -0.208 -1.140 21.347 1.00 83.62 103 ILE A O 1
ATOM 807 N N . ARG A 1 104 ? 0.851 0.835 21.104 1.00 71.50 104 ARG A N 1
ATOM 808 C CA . ARG A 1 104 ? 0.606 1.341 22.454 1.00 71.50 104 ARG A CA 1
ATOM 809 C C . ARG A 1 104 ? -0.761 2.002 22.571 1.00 71.50 104 ARG A C 1
ATOM 811 O O . ARG A 1 104 ? -1.405 1.744 23.611 1.00 71.50 104 ARG A O 1
#

InterPro domains:
  IPR020846 Major facilitator superfamily domain [PS50850] (1-104)
  IPR036259 MFS transporter superfamily [SSF103473] (5-91)

Secondary structure (DSSP, 8-state):
-HHHHHHHHHHHHHHHHHHH-TTHHHHHHHHHHHHHHHHHHHHHTTTT---------HHHHHHHHHHHHHHHHHHHHHHHH-TTSHHHHHHHHHHHHHHHHHH-

Foldseek 3Di:
DVVVVVVVVVCVVCVVVVVVPNVVVCVVVVVVVVVVVVCCVVPVVVVPPPPDPPPPPPLLVVLQVLLVVLVVCLVPCCVVVNNPDPVSVVSNVSNVVSVVVSVD

Sequence (104 aa):
MIMAGTFVLGPIIGGFLTLVDWRLNFFLNVPIGIIAAYMAWKYLRKIKEFKGEESFDMVGKILFAIAFITLTIYGSAGFISGFFSPEILVTFMIGVVSLAAFIR

Organism: NCBI:txid1277351

pLDDT: mean 82.02, std 12.46, range [50.25, 95.44]

Radius of gyration: 20.52 Å; chains: 1; bounding box: 50×27×51 Å